Protein AF-A0A926GLN5-F1 (afdb_monomer)

pLDDT: mean 82.17, std 10.56, range [51.31, 92.0]

Foldseek 3Di:
DVLVVLLVQLVVVCVVVVLQDALVRSCVVCVVVVNPDDSVSSNVSCVVVVRGHDDPDDPPDDD

Nearest PDB structures (foldseek):
  5nhk-assembly1_B  TM=8.656E-01  e=7.426E-01  Francisella tularensis
  7x75-assembly1_K  TM=7.854E-01  e=1.168E+00  Streptomyces coelicolor A3(2)
  2lbf-assembly1_B  TM=7.613E-01  e=2.708E+00  Homo sapiens
  2fe3-assembly1_B  TM=7.404E-01  e=3.082E+00  Bacillus subtilis
  8c6j-assembly1_V  TM=6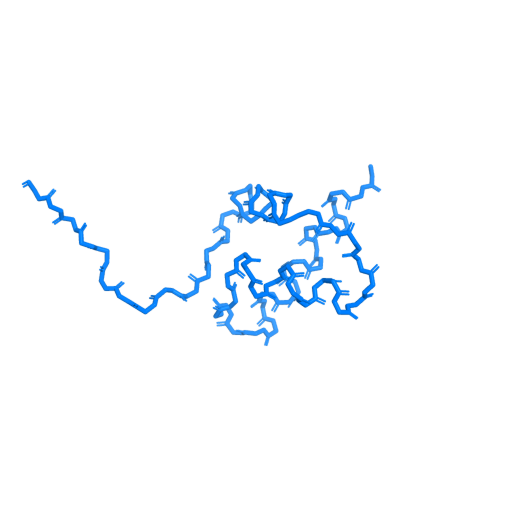.273E-01  e=4.847E+00  Homo sapiens

Structure (mmCIF, N/CA/C/O backbone):
data_AF-A0A926GLN5-F1
#
_entry.id   AF-A0A926GLN5-F1
#
loop_
_atom_site.group_PDB
_atom_site.id
_atom_site.type_symbol
_atom_site.label_atom_id
_atom_site.label_alt_id
_atom_site.label_comp_id
_atom_site.label_asym_id
_atom_site.label_entity_id
_atom_site.label_seq_id
_atom_site.pdbx_PDB_ins_code
_atom_site.Cartn_x
_atom_site.Cartn_y
_atom_site.Cartn_z
_atom_site.occupancy
_atom_site.B_iso_or_equiv
_atom_site.auth_seq_id
_atom_site.auth_comp_id
_atom_site.auth_asym_id
_atom_site.auth_atom_id
_atom_site.pdbx_PDB_model_num
ATOM 1 N N . MET A 1 1 ? -7.057 -2.061 18.015 1.00 54.72 1 MET A N 1
ATOM 2 C CA . MET A 1 1 ? -7.255 -3.428 17.483 1.00 54.72 1 MET A CA 1
ATOM 3 C C . MET A 1 1 ? -7.839 -3.354 16.069 1.00 54.72 1 MET A C 1
ATOM 5 O O . MET A 1 1 ? -8.984 -3.709 15.861 1.00 54.72 1 MET A O 1
ATOM 9 N N . ARG A 1 2 ? -7.103 -2.768 15.115 1.00 76.38 2 ARG A N 1
ATOM 10 C CA . ARG A 1 2 ? -7.545 -2.600 13.710 1.00 76.38 2 ARG A CA 1
ATOM 11 C C . ARG A 1 2 ? -6.352 -2.554 12.763 1.00 76.38 2 ARG A C 1
ATOM 13 O O . ARG A 1 2 ? -6.392 -3.126 11.684 1.00 76.38 2 ARG A O 1
ATOM 20 N N . ASP A 1 3 ? -5.262 -1.944 13.229 1.00 79.94 3 ASP A N 1
ATOM 21 C CA . ASP A 1 3 ? -3.982 -1.940 12.519 1.00 79.94 3 ASP A CA 1
ATOM 22 C C . ASP A 1 3 ? -3.421 -3.355 12.308 1.00 79.94 3 ASP A C 1
ATOM 24 O O . ASP A 1 3 ? -2.802 -3.603 11.285 1.00 79.94 3 ASP A O 1
ATOM 28 N N . GLU A 1 4 ? -3.650 -4.285 13.235 1.00 82.81 4 GLU A N 1
ATOM 29 C CA . GLU A 1 4 ? -3.136 -5.660 13.150 1.00 82.81 4 GLU A CA 1
ATOM 30 C C . GLU A 1 4 ? -3.848 -6.482 12.064 1.00 82.81 4 GLU A C 1
ATOM 32 O O . GLU A 1 4 ? -3.192 -7.049 11.196 1.00 82.81 4 GLU A O 1
ATOM 37 N N . GLU A 1 5 ? -5.178 -6.404 12.004 1.00 85.44 5 GLU A N 1
ATOM 38 C CA . GLU A 1 5 ? -5.990 -6.991 10.925 1.00 85.44 5 GLU A CA 1
ATOM 39 C C . GLU A 1 5 ? -5.628 -6.388 9.554 1.00 85.44 5 GLU A C 1
ATOM 41 O O . GLU A 1 5 ? -5.483 -7.087 8.551 1.00 85.44 5 GLU A O 1
ATOM 46 N N . LEU A 1 6 ? -5.389 -5.071 9.510 1.00 85.38 6 LEU A N 1
ATOM 47 C CA . LEU A 1 6 ? -4.907 -4.403 8.302 1.00 85.38 6 LEU A CA 1
ATOM 48 C C . LEU A 1 6 ? -3.506 -4.867 7.899 1.00 85.38 6 LEU A C 1
ATOM 50 O O . LEU A 1 6 ? -3.250 -4.989 6.703 1.00 85.38 6 LEU A O 1
ATOM 54 N N . LYS A 1 7 ? -2.600 -5.128 8.849 1.00 87.12 7 LYS A N 1
ATOM 55 C CA . LYS A 1 7 ? -1.256 -5.654 8.556 1.00 87.12 7 LYS A CA 1
ATOM 56 C C . LYS A 1 7 ? -1.339 -7.025 7.894 1.00 87.12 7 LYS A C 1
ATOM 58 O O . LYS A 1 7 ? -0.709 -7.211 6.853 1.00 87.12 7 LYS A O 1
ATOM 63 N N . GLU A 1 8 ? -2.153 -7.931 8.431 1.00 89.38 8 GLU A N 1
ATOM 64 C CA . GLU A 1 8 ? -2.377 -9.253 7.834 1.00 89.38 8 GLU A CA 1
ATOM 65 C C . GLU A 1 8 ? -2.940 -9.132 6.417 1.00 89.38 8 GLU A C 1
ATOM 67 O O . GLU A 1 8 ? -2.391 -9.706 5.474 1.00 89.38 8 GLU A O 1
ATOM 72 N N . ARG A 1 9 ? -3.961 -8.287 6.224 1.00 87.94 9 ARG A N 1
ATOM 73 C CA . ARG A 1 9 ? -4.577 -8.081 4.908 1.00 87.94 9 ARG A CA 1
ATOM 74 C C . ARG A 1 9 ? -3.615 -7.465 3.893 1.00 87.94 9 ARG A C 1
ATOM 76 O O . ARG A 1 9 ? -3.576 -7.879 2.735 1.00 87.94 9 ARG A O 1
ATOM 83 N N . ILE A 1 10 ? -2.808 -6.490 4.316 1.00 87.19 10 ILE A N 1
ATOM 84 C CA . ILE A 1 10 ? -1.750 -5.884 3.493 1.00 87.19 10 ILE A CA 1
ATOM 85 C C . ILE A 1 10 ? -0.741 -6.954 3.068 1.00 87.19 10 ILE A C 1
ATOM 87 O O . ILE A 1 10 ? -0.352 -6.988 1.900 1.00 87.19 10 ILE A O 1
ATOM 91 N N . GLN A 1 11 ? -0.331 -7.831 3.985 1.00 87.62 11 GLN A N 1
ATOM 92 C CA . GLN A 1 11 ? 0.643 -8.887 3.723 1.00 87.62 11 GLN A CA 1
ATOM 93 C C . GLN A 1 11 ? 0.088 -9.981 2.801 1.00 87.62 11 GLN A C 1
ATOM 95 O O . GLN A 1 11 ? 0.799 -10.445 1.903 1.00 87.62 11 GLN A O 1
ATOM 100 N N . GLU A 1 12 ? -1.182 -10.343 2.964 1.00 88.88 12 GLU A N 1
ATOM 101 C CA . GLU A 1 12 ? -1.898 -11.280 2.100 1.00 88.88 12 GLU A CA 1
ATOM 102 C C . GLU A 1 12 ? -2.013 -10.727 0.672 1.00 88.88 12 GLU A C 1
ATOM 104 O O . GLU A 1 12 ? -1.571 -11.368 -0.282 1.00 88.88 12 GLU A O 1
ATOM 109 N N . VAL A 1 13 ? -2.498 -9.487 0.517 1.00 88.00 13 VAL A N 1
ATOM 110 C CA . VAL A 1 13 ? -2.598 -8.809 -0.787 1.00 88.00 13 VAL A CA 1
ATOM 111 C C . VAL A 1 13 ? -1.219 -8.655 -1.427 1.00 88.00 13 VAL A C 1
ATOM 113 O O . VAL A 1 13 ? -1.067 -8.885 -2.627 1.00 88.00 13 VAL A O 1
ATOM 116 N N . TYR A 1 14 ? -0.199 -8.293 -0.650 1.00 87.38 14 TYR A N 1
ATOM 117 C CA . TYR A 1 14 ? 1.170 -8.154 -1.142 1.00 87.38 14 TYR A CA 1
ATOM 118 C C . TYR A 1 14 ? 1.738 -9.483 -1.653 1.00 87.38 14 TYR A C 1
ATOM 120 O O . TYR A 1 14 ? 2.326 -9.519 -2.735 1.00 87.38 14 TYR A O 1
ATOM 128 N N . THR A 1 15 ? 1.536 -10.574 -0.914 1.00 86.81 15 THR A N 1
ATOM 129 C CA . THR A 1 15 ? 2.033 -11.907 -1.285 1.00 86.81 15 THR A CA 1
ATOM 130 C C . THR A 1 15 ? 1.262 -12.478 -2.474 1.00 86.81 15 THR A C 1
ATOM 132 O O . THR A 1 15 ? 1.881 -12.961 -3.419 1.00 86.81 15 THR A O 1
ATOM 135 N N . SER A 1 16 ? -0.065 -12.329 -2.480 1.00 88.69 16 SER A N 1
ATOM 136 C CA . SER A 1 16 ? -0.948 -12.742 -3.577 1.00 88.69 16 SER A CA 1
ATOM 137 C C . SER A 1 16 ? -0.632 -12.011 -4.891 1.00 88.69 16 SER A C 1
ATOM 139 O O . SER A 1 16 ? -0.635 -12.608 -5.963 1.00 88.69 16 SER A O 1
ATOM 141 N N . ASN A 1 17 ? -0.241 -10.733 -4.824 1.00 85.50 17 ASN A N 1
ATOM 142 C CA . ASN A 1 17 ? 0.133 -9.930 -5.995 1.00 85.50 17 ASN A CA 1
ATOM 143 C C . ASN A 1 17 ? 1.643 -9.958 -6.305 1.00 85.50 17 ASN A C 1
ATOM 145 O O . ASN A 1 17 ? 2.194 -8.972 -6.808 1.00 85.50 17 ASN A O 1
ATOM 149 N N . TYR A 1 18 ? 2.331 -11.061 -5.986 1.00 82.81 18 TYR A N 1
ATOM 150 C CA . TYR A 1 18 ? 3.752 -11.287 -6.297 1.00 82.81 18 TYR A CA 1
ATOM 151 C C . TYR A 1 18 ? 4.690 -10.172 -5.820 1.00 82.81 18 TYR A C 1
ATOM 153 O O . TYR A 1 18 ? 5.696 -9.876 -6.463 1.00 82.81 18 TYR A O 1
ATOM 161 N N . ARG A 1 19 ? 4.359 -9.509 -4.707 1.00 83.38 19 ARG A N 1
ATOM 162 C CA . ARG A 1 19 ? 5.147 -8.402 -4.142 1.00 83.38 19 ARG A CA 1
ATOM 163 C C . ARG A 1 19 ? 5.256 -7.168 -5.053 1.00 83.38 19 ARG A C 1
ATOM 165 O O . ARG A 1 19 ? 6.024 -6.242 -4.797 1.00 83.38 19 ARG A O 1
ATOM 172 N N . VAL A 1 20 ? 4.450 -7.107 -6.115 1.00 84.06 20 VAL A N 1
ATOM 173 C CA . VAL A 1 20 ? 4.454 -5.994 -7.077 1.00 84.06 20 VAL A CA 1
ATOM 174 C C . VAL A 1 20 ? 3.710 -4.780 -6.520 1.00 84.06 20 VAL A C 1
ATOM 176 O O . VAL A 1 20 ? 3.949 -3.638 -6.920 1.00 84.06 20 VAL A O 1
ATOM 179 N N . TYR A 1 21 ? 2.766 -5.004 -5.610 1.00 88.00 21 TYR A N 1
ATOM 180 C CA . TYR A 1 21 ? 1.878 -3.954 -5.137 1.00 88.00 21 TYR A CA 1
ATOM 181 C C . TYR A 1 21 ? 2.561 -3.097 -4.071 1.00 88.00 21 TYR A C 1
ATOM 183 O O . TYR A 1 21 ? 2.895 -3.558 -2.988 1.00 88.00 21 TYR A O 1
ATOM 191 N N . GLY A 1 22 ? 2.755 -1.817 -4.391 1.00 86.31 22 GLY A N 1
ATOM 192 C CA . GLY A 1 22 ? 3.118 -0.787 -3.41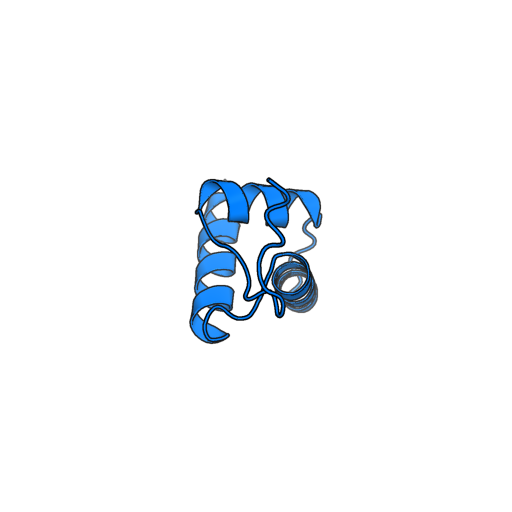7 1.00 86.31 22 GLY A CA 1
ATOM 193 C C . GLY A 1 22 ? 1.897 -0.184 -2.727 1.00 86.31 22 GLY A C 1
ATOM 194 O O . GLY A 1 22 ? 0.755 -0.486 -3.082 1.00 86.31 22 GLY A O 1
ATOM 195 N N . ALA A 1 23 ? 2.137 0.759 -1.817 1.00 87.44 23 ALA A N 1
ATOM 196 C CA . ALA A 1 23 ? 1.100 1.345 -0.965 1.00 87.44 23 ALA A CA 1
ATOM 197 C C . ALA A 1 23 ? -0.121 1.877 -1.720 1.00 87.44 23 ALA A C 1
ATOM 199 O O . ALA A 1 23 ? -1.250 1.651 -1.306 1.00 87.44 23 ALA A O 1
ATOM 200 N N . ARG A 1 24 ? 0.072 2.508 -2.885 1.00 88.75 24 ARG A N 1
ATOM 201 C CA . ARG A 1 24 ? -1.041 3.006 -3.708 1.00 88.75 24 ARG A CA 1
ATOM 202 C C . ARG A 1 24 ? -1.949 1.888 -4.237 1.00 88.75 24 ARG A C 1
ATOM 204 O O . ARG A 1 24 ? -3.158 2.089 -4.312 1.00 88.75 24 ARG A O 1
ATOM 211 N N . LYS A 1 25 ? -1.383 0.752 -4.660 1.00 90.44 25 LYS A N 1
ATOM 212 C CA . LYS A 1 25 ? -2.166 -0.373 -5.201 1.00 90.44 25 LYS A CA 1
ATOM 213 C C . LYS A 1 25 ? -2.862 -1.130 -4.076 1.00 90.44 25 LYS A C 1
ATOM 215 O O . LYS A 1 25 ? -4.051 -1.390 -4.192 1.00 90.44 25 LYS A O 1
ATOM 220 N N . ILE A 1 26 ? -2.153 -1.374 -2.974 1.00 89.75 26 ILE A N 1
ATOM 221 C CA . ILE A 1 26 ? -2.727 -2.001 -1.779 1.00 89.75 26 ILE A CA 1
ATOM 222 C C . ILE A 1 26 ? -3.865 -1.148 -1.213 1.00 89.75 26 ILE A C 1
ATOM 224 O O . ILE A 1 26 ? -4.939 -1.667 -0.953 1.00 89.75 26 ILE A O 1
ATOM 228 N N . TRP A 1 27 ? -3.685 0.171 -1.116 1.00 91.06 27 TRP A N 1
ATOM 229 C CA . TRP A 1 27 ? -4.744 1.082 -0.677 1.00 91.06 27 TRP A CA 1
ATOM 230 C C . TRP A 1 27 ? -5.996 1.010 -1.564 1.00 91.06 27 TRP A C 1
ATOM 232 O O . TRP A 1 27 ? -7.110 0.966 -1.052 1.00 91.06 27 TRP A O 1
ATOM 242 N N . ARG A 1 28 ? -5.830 0.950 -2.893 1.00 90.62 28 ARG A N 1
ATOM 243 C CA . ARG A 1 28 ? -6.964 0.783 -3.819 1.00 90.62 28 ARG A CA 1
ATOM 244 C C . ARG A 1 28 ? -7.673 -0.555 -3.635 1.00 90.62 28 ARG A C 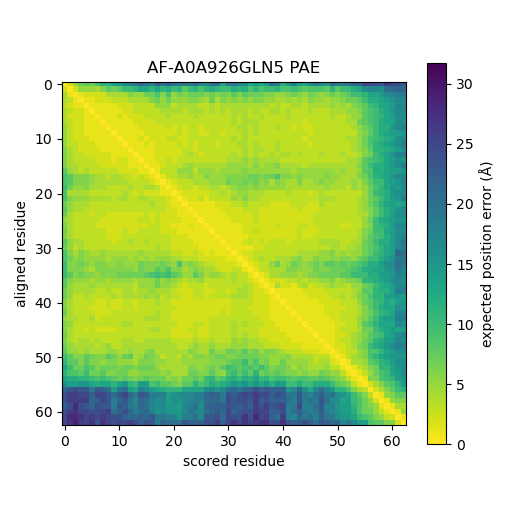1
ATOM 246 O O . ARG A 1 28 ? -8.894 -0.593 -3.741 1.00 90.62 28 ARG A O 1
ATOM 253 N N . GLU A 1 29 ? -6.919 -1.618 -3.380 1.00 89.38 29 GLU A N 1
ATOM 254 C CA . GLU A 1 29 ? -7.463 -2.955 -3.152 1.00 89.38 29 GLU A CA 1
ATOM 255 C C . GLU A 1 29 ? -8.234 -3.025 -1.828 1.00 89.38 29 GLU A C 1
ATOM 257 O O . GLU A 1 29 ? -9.376 -3.467 -1.803 1.00 89.38 29 GLU A O 1
ATOM 262 N N . LEU A 1 30 ? -7.673 -2.473 -0.749 1.00 88.25 30 LEU A N 1
ATOM 263 C CA . LEU A 1 30 ? -8.347 -2.367 0.548 1.00 88.25 30 LEU A CA 1
ATOM 264 C C . LEU A 1 30 ? -9.646 -1.563 0.445 1.00 88.25 30 LEU A C 1
ATOM 266 O O . LEU A 1 30 ? -10.681 -1.999 0.941 1.00 88.25 30 LEU A O 1
ATOM 270 N N . ASN A 1 31 ? -9.620 -0.440 -0.275 1.00 88.81 31 ASN A N 1
ATOM 271 C CA . ASN A 1 31 ? -10.817 0.366 -0.494 1.00 88.81 31 ASN A CA 1
ATOM 272 C C . ASN A 1 31 ? -11.874 -0.379 -1.333 1.00 88.81 31 ASN A C 1
ATOM 274 O O 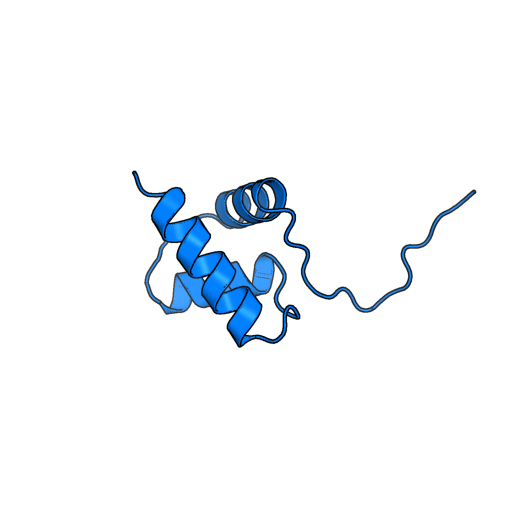. ASN A 1 31 ? -13.068 -0.226 -1.097 1.00 88.81 31 ASN A O 1
AT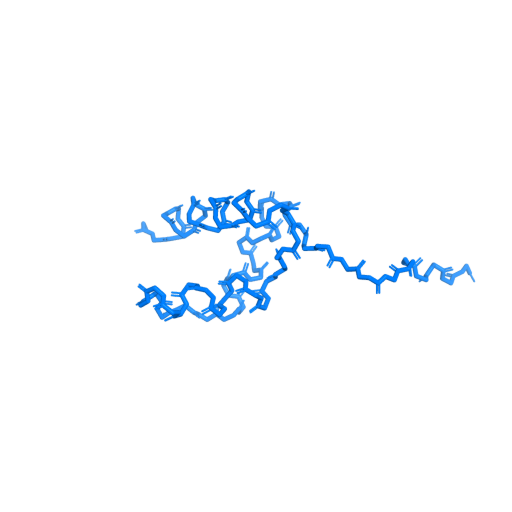OM 278 N N . ARG A 1 32 ? -11.454 -1.221 -2.290 1.00 87.69 32 ARG A N 1
ATOM 279 C CA . ARG A 1 32 ? -12.357 -2.082 -3.075 1.00 87.69 32 ARG A CA 1
ATOM 280 C C . ARG A 1 32 ? -12.996 -3.180 -2.224 1.00 87.69 32 ARG A C 1
ATOM 282 O O . ARG A 1 32 ? -14.138 -3.544 -2.472 1.00 87.69 32 ARG A O 1
ATOM 289 N N . GLN A 1 33 ? -12.282 -3.672 -1.219 1.00 85.50 33 GLN A N 1
ATOM 290 C CA . GLN A 1 33 ? -12.784 -4.650 -0.253 1.00 85.50 33 GLN A CA 1
ATOM 291 C C . GLN A 1 33 ? -13.653 -4.015 0.849 1.00 85.50 33 GLN A C 1
ATOM 293 O O . GLN A 1 33 ? -14.113 -4.718 1.741 1.00 85.50 33 GLN A O 1
ATOM 298 N N . GLY A 1 34 ? -13.901 -2.699 0.794 1.00 85.25 34 GLY A N 1
ATOM 299 C CA . GLY A 1 34 ? -14.733 -1.985 1.765 1.00 85.25 34 GLY A CA 1
ATOM 300 C C . GLY A 1 34 ? -13.985 -1.525 3.019 1.00 85.25 34 GLY A C 1
ATOM 301 O O . GLY A 1 34 ? -14.602 -0.986 3.936 1.00 85.25 34 GLY A O 1
ATOM 302 N N . HIS A 1 35 ? -12.658 -1.680 3.069 1.00 82.81 35 HIS A N 1
ATOM 303 C CA . HIS A 1 35 ? -11.842 -1.119 4.140 1.00 82.81 35 HIS A CA 1
ATOM 304 C C . HIS A 1 35 ? -11.516 0.341 3.822 1.00 82.81 35 HIS A C 1
ATOM 306 O O . HIS A 1 35 ? -10.558 0.649 3.107 1.00 82.81 35 HIS A O 1
ATOM 312 N N . THR A 1 36 ? -12.310 1.256 4.375 1.00 80.44 36 THR A N 1
ATOM 313 C CA . THR A 1 36 ? -12.085 2.701 4.261 1.00 80.44 36 THR A CA 1
ATOM 314 C C . THR A 1 36 ? -10.893 3.119 5.123 1.00 80.44 36 THR A C 1
ATOM 316 O O . THR A 1 36 ? -11.042 3.618 6.237 1.00 80.44 36 THR A O 1
ATOM 319 N N . VAL A 1 37 ? -9.683 2.885 4.617 1.00 87.06 37 VAL A N 1
ATOM 320 C CA . VAL A 1 37 ? -8.431 3.298 5.257 1.00 87.06 37 VAL A CA 1
ATOM 321 C C . VAL A 1 37 ? -7.768 4.434 4.503 1.00 87.06 37 VAL A C 1
ATOM 323 O O . VAL A 1 37 ? -7.754 4.483 3.271 1.00 87.06 37 VAL A O 1
ATOM 326 N N . ALA A 1 38 ? -7.172 5.359 5.250 1.00 88.31 38 ALA A N 1
ATOM 327 C CA . ALA A 1 38 ? -6.371 6.415 4.662 1.00 88.31 38 ALA A CA 1
ATOM 328 C C . ALA A 1 38 ? -5.099 5.827 4.035 1.00 88.31 38 ALA A C 1
ATOM 330 O O . ALA A 1 38 ? -4.463 4.920 4.581 1.00 88.31 38 ALA A O 1
ATOM 331 N N . ARG A 1 39 ? -4.683 6.381 2.893 1.00 87.00 39 ARG A N 1
ATOM 332 C CA . ARG A 1 39 ? -3.452 5.961 2.211 1.00 87.00 39 ARG A CA 1
ATOM 333 C C . ARG A 1 39 ? -2.222 6.081 3.118 1.00 87.00 39 ARG A C 1
ATOM 335 O O . ARG A 1 39 ? -1.366 5.202 3.082 1.00 87.00 39 ARG A O 1
ATOM 342 N N . CYS A 1 40 ? -2.152 7.131 3.938 1.00 89.81 40 CYS A N 1
ATOM 343 C CA . CYS A 1 40 ? -1.060 7.340 4.889 1.00 89.81 40 CYS A CA 1
ATOM 344 C C . CYS A 1 40 ? -0.968 6.214 5.934 1.00 89.81 40 CYS A C 1
ATOM 346 O O . CYS A 1 40 ? 0.138 5.834 6.313 1.00 89.81 40 CYS A O 1
ATOM 348 N N . THR A 1 41 ? -2.095 5.618 6.338 1.00 89.31 41 THR A N 1
ATOM 349 C CA . THR A 1 41 ? -2.113 4.449 7.228 1.00 89.31 41 THR A CA 1
ATOM 350 C C . THR A 1 41 ? -1.500 3.237 6.539 1.00 89.31 41 THR A C 1
ATOM 352 O O . THR A 1 41 ? -0.629 2.592 7.110 1.00 89.31 41 THR A O 1
ATOM 355 N N . VAL A 1 42 ? -1.875 2.970 5.285 1.00 88.12 42 VAL A N 1
ATOM 356 C CA . VAL A 1 42 ? -1.290 1.872 4.495 1.00 88.12 42 VAL A CA 1
ATOM 357 C C . VAL A 1 42 ? 0.215 2.080 4.299 1.00 88.12 42 VAL A C 1
ATOM 359 O O . VAL A 1 42 ? 0.991 1.147 4.479 1.00 88.12 42 VAL A O 1
ATOM 362 N N . GLU A 1 43 ? 0.651 3.304 3.985 1.00 89.00 43 GLU A N 1
ATOM 363 C CA . GLU A 1 43 ? 2.074 3.645 3.847 1.00 89.00 43 GLU A CA 1
ATOM 364 C C . GLU A 1 43 ? 2.849 3.454 5.158 1.00 89.00 43 GLU A C 1
ATOM 366 O O . GLU A 1 43 ? 3.943 2.887 5.137 1.00 89.00 43 GLU A O 1
ATOM 371 N N . ARG A 1 44 ? 2.284 3.872 6.299 1.00 92.00 44 ARG A N 1
ATOM 372 C CA . ARG A 1 44 ? 2.877 3.652 7.626 1.00 92.00 44 ARG A CA 1
ATOM 373 C C . ARG A 1 44 ? 3.001 2.161 7.942 1.00 92.00 44 ARG A C 1
ATOM 375 O O . ARG A 1 44 ? 4.086 1.714 8.295 1.00 92.00 44 ARG A O 1
ATOM 382 N N . LEU A 1 45 ? 1.927 1.390 7.766 1.00 89.69 45 LEU A N 1
ATOM 383 C CA . LEU A 1 45 ? 1.915 -0.046 8.065 1.00 89.69 45 LEU A CA 1
ATOM 384 C C . LEU A 1 45 ? 2.864 -0.827 7.147 1.00 89.69 45 LEU A C 1
ATOM 386 O O . LEU A 1 45 ? 3.577 -1.707 7.618 1.00 89.69 45 LEU A O 1
ATOM 390 N N . MET A 1 46 ? 2.950 -0.471 5.861 1.00 88.38 46 MET A N 1
ATOM 391 C CA . MET A 1 46 ? 3.941 -1.061 4.955 1.00 88.38 46 MET A CA 1
ATOM 392 C C . MET A 1 46 ? 5.378 -0.749 5.385 1.00 88.38 46 MET A C 1
ATOM 394 O O . MET A 1 46 ? 6.230 -1.628 5.289 1.00 88.38 46 MET A O 1
ATOM 398 N N . ARG A 1 47 ? 5.654 0.464 5.891 1.00 88.19 47 ARG A N 1
ATOM 399 C CA . ARG A 1 47 ? 6.973 0.815 6.446 1.00 88.19 47 ARG A CA 1
ATOM 400 C C . ARG A 1 47 ? 7.298 0.017 7.706 1.00 88.19 47 ARG A C 1
ATOM 402 O O . ARG A 1 47 ? 8.411 -0.483 7.806 1.00 88.19 47 ARG A O 1
ATOM 409 N N . GLU A 1 48 ? 6.347 -0.130 8.626 1.00 88.81 48 GLU A N 1
ATOM 410 C CA . GLU A 1 48 ? 6.522 -0.942 9.841 1.00 88.81 48 GLU A CA 1
ATOM 411 C C . GLU A 1 48 ? 6.780 -2.421 9.518 1.00 88.81 48 GLU A C 1
ATOM 413 O O . GLU A 1 48 ? 7.597 -3.057 10.171 1.00 88.81 48 GLU A O 1
ATOM 418 N N . LEU A 1 49 ? 6.123 -2.958 8.485 1.00 84.81 49 LEU A N 1
ATOM 419 C CA . LEU A 1 49 ? 6.317 -4.335 8.018 1.00 84.81 49 LEU A CA 1
ATOM 420 C C . LEU A 1 49 ? 7.562 -4.514 7.125 1.00 84.81 49 LEU A C 1
ATOM 422 O O . LEU A 1 49 ? 7.854 -5.631 6.702 1.00 84.81 49 LEU A O 1
ATOM 426 N N . GLY A 1 50 ? 8.274 -3.437 6.774 1.00 85.06 50 GLY A N 1
ATOM 427 C CA . GLY A 1 50 ? 9.408 -3.488 5.842 1.00 85.06 50 GLY A CA 1
ATOM 428 C C . GLY A 1 50 ? 9.024 -3.843 4.398 1.00 85.06 50 GLY A C 1
ATOM 429 O O . GLY A 1 50 ? 9.874 -4.225 3.593 1.00 85.06 50 GLY A O 1
ATOM 430 N N . ILE A 1 51 ? 7.744 -3.722 4.044 1.00 84.38 51 ILE A N 1
ATOM 431 C CA . ILE A 1 51 ? 7.213 -4.083 2.732 1.00 84.38 51 ILE A CA 1
ATOM 432 C C . ILE A 1 51 ? 7.370 -2.898 1.780 1.00 84.38 51 ILE A C 1
ATOM 434 O O . ILE A 1 51 ? 6.851 -1.807 2.014 1.00 84.38 51 ILE A O 1
ATOM 438 N N . THR A 1 52 ? 8.036 -3.127 0.650 1.00 77.50 52 THR A N 1
ATOM 439 C CA . THR A 1 52 ? 8.167 -2.135 -0.423 1.00 77.50 52 THR A CA 1
ATOM 440 C C . THR A 1 52 ? 7.610 -2.715 -1.713 1.00 77.50 52 THR A C 1
ATOM 442 O O . THR A 1 52 ? 7.961 -3.823 -2.101 1.00 77.50 52 THR A O 1
ATOM 445 N N . GLY A 1 53 ?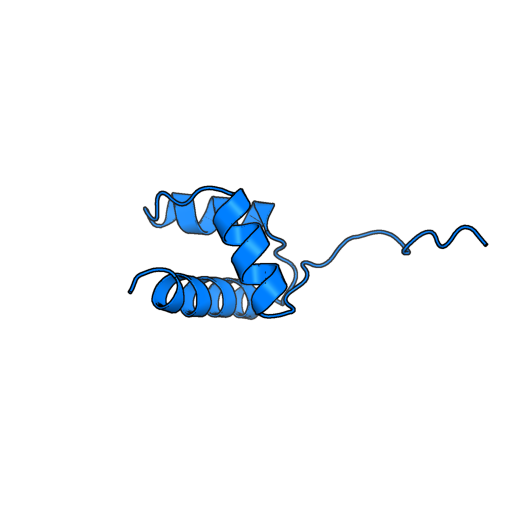 6.733 -1.972 -2.389 1.00 80.56 53 GLY A N 1
ATOM 446 C CA . GLY A 1 53 ? 6.228 -2.398 -3.694 1.00 80.56 53 GLY A CA 1
ATOM 447 C C . GLY A 1 53 ? 7.319 -2.388 -4.760 1.00 80.56 53 GLY A C 1
ATOM 448 O O . GLY A 1 53 ? 8.234 -1.567 -4.702 1.00 80.56 53 GLY A O 1
ATOM 449 N N . ALA A 1 54 ? 7.185 -3.243 -5.772 1.00 78.06 54 ALA A N 1
ATOM 450 C CA . ALA A 1 54 ? 8.079 -3.218 -6.923 1.00 78.06 54 ALA A CA 1
ATOM 451 C C . ALA A 1 54 ? 8.017 -1.854 -7.637 1.00 78.06 54 ALA A C 1
ATOM 453 O O . ALA A 1 54 ? 6.991 -1.467 -8.204 1.00 78.06 54 ALA A O 1
ATOM 454 N N . VAL A 1 55 ? 9.131 -1.122 -7.619 1.00 70.31 55 VAL A N 1
ATOM 455 C CA . VAL A 1 55 ? 9.305 0.137 -8.349 1.00 70.31 55 VAL A CA 1
ATOM 456 C C . VAL A 1 55 ? 10.101 -0.157 -9.615 1.00 70.31 55 VAL A C 1
ATOM 458 O O . VAL A 1 55 ? 11.184 -0.736 -9.553 1.00 70.31 55 VAL A O 1
ATOM 461 N N . ARG A 1 56 ? 9.570 0.222 -10.783 1.00 63.06 56 ARG A N 1
ATOM 462 C CA . ARG A 1 56 ? 10.303 0.097 -12.048 1.00 63.06 56 ARG A CA 1
ATOM 463 C C . ARG A 1 56 ? 11.211 1.318 -12.195 1.00 63.06 56 ARG A C 1
ATOM 465 O O . ARG A 1 56 ? 10.743 2.394 -12.544 1.00 63.06 56 ARG A O 1
ATOM 472 N N . GLY A 1 57 ? 12.489 1.143 -11.876 1.00 60.12 57 GLY A N 1
ATOM 473 C CA . GLY A 1 57 ? 13.518 2.178 -11.966 1.00 60.12 57 GLY A CA 1
ATOM 474 C C . GLY A 1 57 ? 14.672 1.8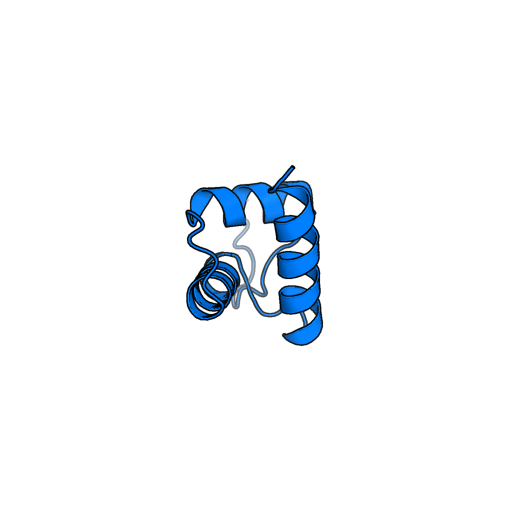80 -11.015 1.00 60.12 57 GLY A C 1
ATOM 475 O O . GLY A 1 57 ? 14.449 1.559 -9.849 1.00 60.12 57 GLY A O 1
ATOM 476 N N . LYS A 1 58 ? 15.912 1.960 -11.511 1.00 55.72 58 LYS A N 1
ATOM 477 C CA . LYS A 1 58 ? 17.120 1.903 -10.676 1.00 55.72 58 LYS A CA 1
ATOM 478 C C . LYS A 1 58 ? 17.013 3.034 -9.645 1.00 55.72 58 LYS A C 1
ATOM 480 O O . LYS A 1 58 ? 16.711 4.162 -10.032 1.00 55.72 58 LYS A O 1
ATOM 485 N N . LYS A 1 59 ? 17.241 2.758 -8.356 1.00 54.16 59 LYS A N 1
ATOM 486 C CA . LYS A 1 59 ? 17.387 3.814 -7.341 1.00 54.16 59 LYS A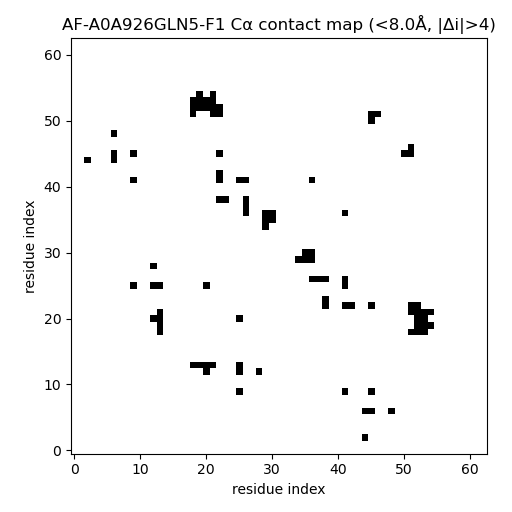 CA 1
ATOM 487 C C . LYS A 1 59 ? 18.550 4.694 -7.810 1.00 54.16 59 LYS A C 1
ATOM 489 O O . LYS A 1 59 ? 19.684 4.223 -7.820 1.00 54.16 59 LYS A O 1
ATOM 494 N N . VAL A 1 60 ? 18.264 5.898 -8.307 1.00 60.31 60 VAL A N 1
ATOM 495 C CA . VAL A 1 60 ? 19.309 6.842 -8.717 1.00 60.31 60 VAL A CA 1
ATOM 496 C C . VAL A 1 60 ? 19.984 7.289 -7.430 1.00 60.31 60 VAL A C 1
ATOM 498 O O . VAL A 1 60 ? 19.415 8.043 -6.646 1.00 60.31 60 VAL A O 1
ATOM 501 N N . ILE A 1 61 ? 21.147 6.704 -7.165 1.00 60.59 61 ILE A N 1
ATOM 502 C CA . ILE A 1 61 ? 22.070 7.169 -6.139 1.00 60.59 61 ILE A CA 1
ATOM 503 C C . ILE A 1 61 ? 22.916 8.219 -6.845 1.00 60.59 61 ILE A C 1
ATOM 505 O O . ILE A 1 61 ? 23.730 7.878 -7.701 1.00 60.59 61 ILE A O 1
ATOM 509 N N . THR A 1 62 ? 22.660 9.485 -6.549 1.00 51.31 62 THR A N 1
ATOM 510 C CA . THR A 1 62 ? 23.594 10.558 -6.886 1.00 51.31 62 THR A CA 1
ATOM 511 C C . THR A 1 62 ? 24.676 10.535 -5.810 1.00 51.31 62 THR A C 1
ATOM 513 O O . THR A 1 62 ? 24.341 10.673 -4.632 1.00 51.31 62 THR A O 1
ATOM 516 N N . THR A 1 63 ? 25.919 10.255 -6.208 1.00 65.06 63 THR A N 1
ATOM 517 C CA . THR A 1 63 ? 27.114 10.370 -5.354 1.00 65.06 63 THR A CA 1
ATOM 518 C C . THR A 1 63 ? 27.481 11.832 -5.166 1.00 65.06 63 THR A C 1
ATOM 520 O O . THR A 1 63 ? 27.372 12.580 -6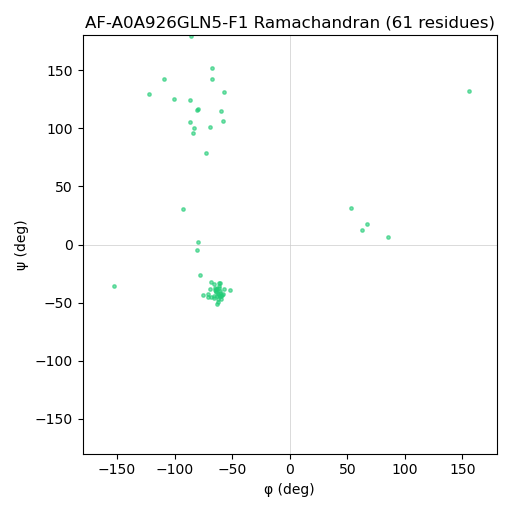.165 1.00 65.06 63 THR A O 1
#

Mean predicted aligned error: 6.55 Å

Secondary structure (DSSP, 8-state):
--HHHHHHHHHHHHHHTTT---HHHHHHHHHHTT----HHHHHHHHHHTT-----SS------

Sequence (63 aa):
MRDEELKERIQEVYTSNYRVYGARKIWRELNRQGHTVARCTVERLMRELGITGAVRGKKVITT

Radius of gyration: 12.44 Å; Cα contacts (8 Å, |Δi|>4): 49; chains: 1; bounding box: 42×23×30 Å

Solvent-accessible surface area (backbone atoms only — not comparable to full-atom values): 3818 Å² total; per-residue (Å²): 143,53,69,63,64,49,48,52,51,51,51,49,53,24,59,75,49,73,43,45,46,27,50,73,54,49,39,52,50,39,46,72,74,67,45,90,66,57,60,67,57,43,44,50,50,29,57,77,70,70,57,68,32,62,69,94,66,81,84,83,76,83,127